Protein AF-A0A0G0A3R5-F1 (afdb_monomer)

Mean predicted aligned error: 2.16 Å

Nearest PDB structures (foldseek):
  8cns-assembly1_A  TM=1.007E+00  e=2.218E-08  Methanothermococcus thermolithotrophicus DSM 2095
  1e1d-assembly1_A  TM=1.009E+00  e=2.906E-08  Nitratidesulfovibrio vulgaris
  1upx-assembly1_A  TM=1.010E+00  e=6.529E-08  Desulfovibrio desulfuricans
  1oa1-assembly1_A  TM=1.007E+00  e=7.472E-08  Nitratidesulfovibrio vulgaris
  7e0l-assembly2_K  TM=9.691E-01  e=5.999E-06  Methanothermobacter marburgensis str. Marburg

Foldseek 3Di:
DEDEDDDDPVLLVVLVVLVPDDLPAAAEYAAPNCVSHVPPCSDADPPHDSYDYLYHRVSVVD

Sequence (62 aa):
MSGCDARQKSLEYYTEFARQLPKDTIILTSGCAKYRYNKLKLGDIGGIPRVIDAGQCNDSYS

pLDDT: mean 96.89, std 3.34, range [72.88, 98.38]

Structure (mmCIF, N/CA/C/O backbone):
data_AF-A0A0G0A3R5-F1
#
_entry.id   AF-A0A0G0A3R5-F1
#
loop_
_atom_site.group_PDB
_atom_site.id
_atom_site.type_symbol
_atom_site.label_atom_id
_atom_site.label_alt_id
_atom_site.label_comp_id
_atom_site.label_asym_id
_atom_site.label_entity_id
_atom_site.label_seq_id
_atom_site.pdbx_PDB_ins_code
_atom_site.Cartn_x
_atom_site.Cartn_y
_atom_site.Cartn_z
_atom_site.occupancy
_atom_site.B_iso_or_equiv
_atom_site.auth_seq_id
_atom_site.auth_comp_id
_atom_site.auth_asym_id
_atom_site.auth_atom_id
_atom_site.pdbx_PDB_model_num
ATOM 1 N N . MET A 1 1 ? -1.845 3.270 -4.701 1.00 92.69 1 MET A N 1
ATOM 2 C CA . MET A 1 1 ? -0.417 3.392 -4.335 1.00 92.69 1 MET A CA 1
ATOM 3 C C . MET A 1 1 ? 0.340 2.287 -5.061 1.00 92.69 1 MET A C 1
ATOM 5 O O . MET A 1 1 ? 0.612 1.255 -4.480 1.00 92.69 1 MET A O 1
ATOM 9 N N . SER A 1 2 ? 0.612 2.433 -6.351 1.00 96.75 2 SER A N 1
ATOM 10 C CA . SER A 1 2 ? 1.358 1.426 -7.125 1.00 96.75 2 SER A CA 1
ATOM 11 C C . SER A 1 2 ? 2.766 1.921 -7.433 1.00 96.75 2 SER A C 1
ATOM 13 O O . SER A 1 2 ? 3.039 3.112 -7.290 1.00 96.75 2 SER A O 1
ATOM 15 N N . GLY A 1 3 ? 3.649 1.022 -7.864 1.00 96.88 3 GLY A N 1
ATOM 16 C CA . GLY A 1 3 ? 4.967 1.377 -8.384 1.00 96.88 3 GLY A CA 1
ATOM 17 C C . GLY A 1 3 ? 6.117 0.637 -7.711 1.00 96.88 3 GLY A C 1
ATOM 18 O O . GLY A 1 3 ? 5.976 -0.496 -7.243 1.00 96.88 3 GLY A O 1
ATOM 19 N N . CYS A 1 4 ? 7.278 1.289 -7.684 1.00 98.06 4 CYS A N 1
ATOM 20 C CA . CYS A 1 4 ? 8.524 0.720 -7.183 1.00 98.06 4 CYS A CA 1
ATOM 21 C C . CYS A 1 4 ? 8.946 1.360 -5.855 1.00 98.06 4 CYS A C 1
ATOM 23 O O . CYS A 1 4 ? 8.855 2.574 -5.687 1.00 98.06 4 CYS A O 1
ATOM 25 N N . ASP A 1 5 ? 9.439 0.540 -4.931 1.00 97.62 5 ASP A N 1
ATOM 26 C CA . ASP A 1 5 ? 10.057 0.991 -3.684 1.00 97.62 5 ASP A CA 1
ATOM 27 C C . ASP A 1 5 ? 11.557 1.281 -3.879 1.00 97.62 5 ASP A C 1
ATOM 29 O O . ASP A 1 5 ? 12.194 0.762 -4.798 1.00 97.62 5 ASP A O 1
ATOM 33 N N . ALA A 1 6 ? 12.141 2.081 -2.988 1.00 97.06 6 ALA A N 1
ATOM 34 C CA . ALA A 1 6 ? 13.577 2.347 -2.934 1.00 97.06 6 ALA A CA 1
ATOM 35 C C . ALA A 1 6 ? 14.062 2.531 -1.486 1.00 97.06 6 ALA A C 1
ATOM 37 O O . ALA A 1 6 ? 13.287 2.535 -0.538 1.00 97.06 6 ALA A O 1
ATOM 38 N N . ARG A 1 7 ? 15.374 2.693 -1.286 1.00 97.19 7 ARG A N 1
ATOM 39 C CA . ARG A 1 7 ? 15.983 2.746 0.061 1.00 97.19 7 ARG A CA 1
ATOM 40 C C . ARG A 1 7 ? 15.888 4.108 0.759 1.00 97.19 7 ARG A C 1
ATOM 42 O O . ARG A 1 7 ? 16.276 4.214 1.917 1.00 97.19 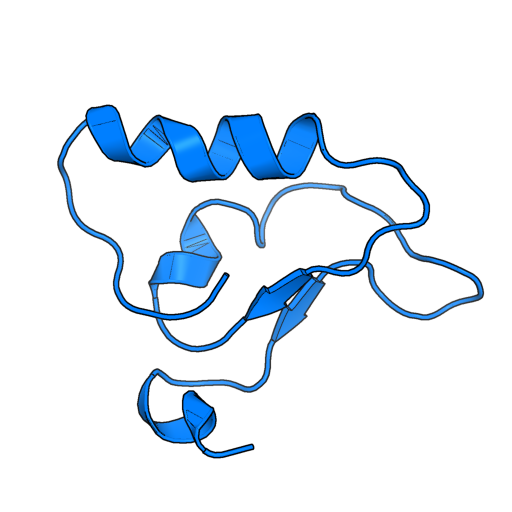7 ARG A O 1
ATOM 49 N N . GLN A 1 8 ? 15.431 5.154 0.071 1.00 98.06 8 GLN A N 1
ATOM 50 C CA . GLN A 1 8 ? 15.404 6.509 0.628 1.00 98.06 8 GLN A CA 1
ATOM 51 C C . GLN A 1 8 ? 14.447 6.594 1.824 1.00 98.06 8 GLN A C 1
ATOM 53 O O . GLN A 1 8 ? 13.303 6.149 1.742 1.00 98.06 8 GLN A O 1
ATOM 58 N N . LYS A 1 9 ? 14.902 7.208 2.925 1.00 97.12 9 LYS A N 1
ATOM 59 C CA . LYS A 1 9 ? 14.105 7.363 4.153 1.00 97.12 9 LYS A CA 1
ATOM 60 C C . LYS A 1 9 ? 12.820 8.166 3.927 1.00 97.12 9 LYS A C 1
ATOM 62 O O . LYS A 1 9 ? 11.807 7.881 4.550 1.00 97.12 9 LYS A O 1
ATOM 67 N N . SER A 1 10 ? 12.830 9.110 2.985 1.00 97.19 10 SER A N 1
ATOM 68 C CA . SER A 1 10 ? 11.643 9.877 2.581 1.00 97.19 10 SER A CA 1
ATOM 69 C C . SER A 1 10 ? 10.452 8.993 2.187 1.00 97.19 10 SER A C 1
ATOM 71 O O . SER A 1 10 ? 9.312 9.412 2.347 1.00 97.19 10 SER A O 1
ATOM 73 N N . LEU A 1 11 ? 10.689 7.756 1.735 1.00 96.31 11 LEU A N 1
ATOM 74 C CA . LEU A 1 11 ? 9.639 6.811 1.347 1.00 96.31 11 LEU A CA 1
ATOM 75 C C . LEU A 1 11 ? 8.927 6.149 2.542 1.00 96.31 11 LEU A C 1
ATOM 77 O O . LEU A 1 11 ? 7.901 5.500 2.340 1.00 96.31 11 LEU A O 1
ATOM 81 N N . GLU A 1 12 ? 9.394 6.357 3.784 1.00 97.19 12 GLU A N 1
ATOM 82 C CA . GLU A 1 12 ? 8.605 6.072 5.001 1.00 97.19 12 GLU A CA 1
ATOM 83 C C . GLU A 1 12 ? 7.257 6.808 4.982 1.00 97.19 12 GLU A C 1
ATOM 85 O O . GLU A 1 12 ? 6.278 6.315 5.543 1.00 97.19 12 GLU A O 1
ATOM 90 N N . TYR A 1 13 ? 7.178 7.923 4.244 1.00 98.19 13 TYR A N 1
ATOM 91 C CA . TYR A 1 13 ? 5.940 8.634 3.944 1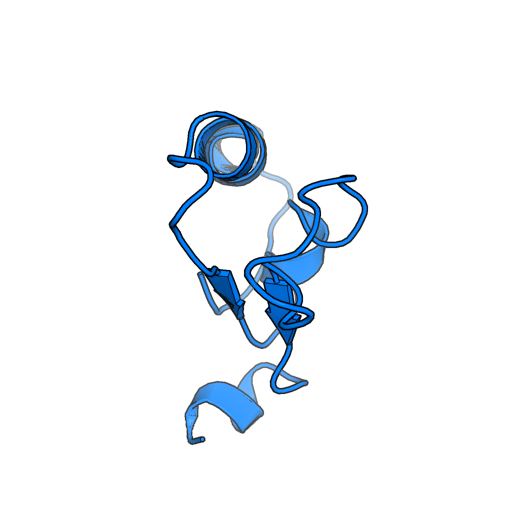.00 98.19 13 TYR A CA 1
ATOM 92 C C . TYR A 1 13 ? 4.795 7.697 3.535 1.00 98.19 13 TYR A C 1
ATOM 94 O O . TYR A 1 13 ? 3.692 7.839 4.048 1.00 98.19 13 TYR A O 1
ATOM 102 N N . TYR A 1 14 ? 5.038 6.704 2.671 1.00 98.38 14 TYR A N 1
ATOM 103 C CA . TYR A 1 14 ? 3.978 5.806 2.196 1.00 98.38 14 TYR A CA 1
ATOM 104 C C . TYR A 1 14 ? 3.448 4.876 3.292 1.00 98.38 14 TYR A C 1
ATOM 106 O O . TYR A 1 14 ? 2.268 4.527 3.286 1.00 98.38 14 TYR A O 1
ATOM 114 N N . THR A 1 15 ? 4.294 4.489 4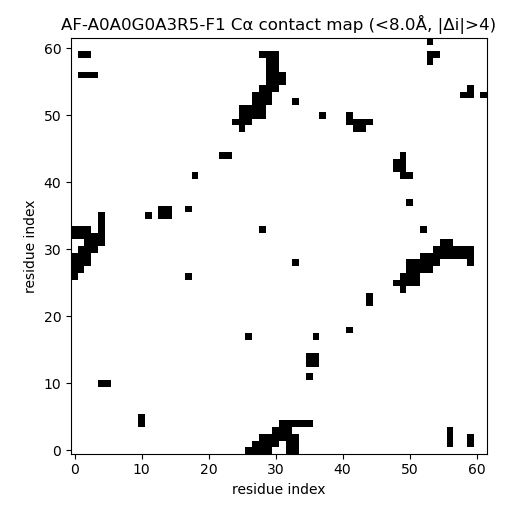.248 1.00 98.38 15 THR A N 1
ATOM 115 C CA . THR A 1 15 ? 3.872 3.703 5.412 1.00 98.38 15 THR A CA 1
ATOM 116 C C . THR A 1 15 ? 2.990 4.544 6.333 1.00 98.38 15 THR A C 1
ATOM 118 O O . THR A 1 15 ? 1.919 4.086 6.731 1.00 98.38 15 THR A O 1
ATOM 121 N N . GLU A 1 16 ? 3.398 5.777 6.642 1.00 98.19 16 GLU A N 1
ATOM 122 C CA . GLU A 1 16 ? 2.621 6.663 7.519 1.00 98.19 16 GLU A CA 1
ATOM 123 C C . GLU A 1 16 ? 1.325 7.133 6.862 1.00 98.19 16 GLU A C 1
ATOM 125 O O . GLU A 1 16 ? 0.272 7.130 7.499 1.00 98.19 16 GLU A O 1
ATOM 130 N N . PHE A 1 17 ? 1.368 7.435 5.566 1.00 98.19 17 PHE A N 1
ATOM 131 C CA . PHE A 1 17 ? 0.188 7.771 4.784 1.00 98.19 17 PHE A CA 1
ATOM 132 C C . PHE A 1 17 ? -0.847 6.639 4.836 1.00 98.19 17 PHE A C 1
ATOM 134 O O . PHE A 1 17 ? -2.001 6.880 5.180 1.00 98.19 17 PHE A O 1
ATOM 141 N N . ALA A 1 18 ? -0.431 5.386 4.609 1.00 98.12 18 ALA A N 1
ATOM 142 C CA . ALA A 1 18 ? -1.331 4.233 4.675 1.00 98.12 18 ALA A CA 1
ATOM 143 C C . ALA A 1 18 ? -1.973 4.030 6.063 1.00 98.12 18 ALA A C 1
ATOM 145 O O . ALA A 1 18 ? -3.114 3.577 6.144 1.00 98.12 18 ALA A O 1
ATOM 146 N N . ARG A 1 19 ? -1.276 4.375 7.156 1.00 97.38 19 ARG A N 1
ATOM 147 C CA . ARG A 1 19 ? -1.834 4.312 8.522 1.00 97.38 19 ARG A CA 1
ATOM 148 C C . ARG A 1 19 ? -2.855 5.409 8.804 1.00 97.38 19 ARG A C 1
ATOM 150 O O . ARG A 1 19 ? -3.778 5.178 9.580 1.00 97.38 19 ARG A O 1
ATOM 157 N N . GLN A 1 20 ? -2.667 6.585 8.212 1.00 98.00 20 GLN A N 1
ATOM 158 C CA . GLN A 1 20 ? -3.512 7.759 8.438 1.00 98.00 20 GLN A CA 1
ATOM 159 C C . GLN A 1 20 ? -4.745 7.794 7.530 1.00 98.00 20 GLN A C 1
ATOM 161 O O . GLN A 1 20 ? -5.665 8.567 7.792 1.00 98.00 20 GLN A O 1
ATOM 166 N N . LEU A 1 21 ? -4.792 6.956 6.487 1.00 98.12 21 LEU A N 1
ATOM 167 C CA . LEU A 1 21 ? -5.947 6.881 5.599 1.00 98.12 21 LEU A CA 1
ATOM 168 C C . LEU A 1 21 ? -7.236 6.543 6.372 1.00 98.12 21 LEU A C 1
ATOM 170 O O . LEU A 1 21 ? -7.244 5.577 7.152 1.00 98.12 21 LEU A O 1
ATOM 174 N N . PRO A 1 22 ? -8.340 7.264 6.098 1.00 98.06 22 PRO A N 1
ATOM 175 C CA . PRO A 1 22 ? -9.662 6.947 6.622 1.00 98.06 22 PRO A CA 1
ATOM 176 C C . PRO A 1 22 ? -10.021 5.464 6.459 1.00 98.06 22 PRO A C 1
ATOM 178 O O . PRO A 1 22 ? -9.667 4.819 5.465 1.00 98.06 22 PRO A O 1
ATOM 181 N N . LYS A 1 23 ? -10.701 4.890 7.461 1.00 96.94 23 LYS A N 1
ATOM 182 C CA . LYS A 1 23 ? -10.997 3.443 7.516 1.00 96.94 23 LYS A CA 1
ATOM 183 C C . LYS A 1 23 ? -11.955 2.961 6.422 1.00 96.94 23 LYS A C 1
ATOM 185 O O . LYS A 1 23 ? -12.039 1.763 6.203 1.00 96.94 23 LYS A O 1
ATOM 190 N N . ASP A 1 24 ? -12.623 3.877 5.740 1.00 97.75 24 ASP A N 1
ATOM 191 C CA . ASP A 1 24 ? -13.492 3.675 4.580 1.00 97.75 24 ASP A CA 1
ATOM 192 C C . ASP A 1 24 ? -12.747 3.798 3.232 1.00 97.75 24 ASP A C 1
ATOM 194 O O . ASP A 1 24 ? -13.360 3.737 2.171 1.00 97.75 24 ASP A O 1
ATOM 198 N N . THR A 1 25 ? -11.416 3.931 3.248 1.00 98.25 25 THR A N 1
ATOM 199 C CA . THR A 1 25 ? -10.577 3.964 2.039 1.00 98.25 25 THR A CA 1
ATOM 200 C C . THR A 1 25 ? -9.949 2.602 1.735 1.00 98.25 25 THR A C 1
ATOM 202 O O . THR A 1 25 ? -9.469 1.915 2.643 1.00 98.25 25 THR A O 1
ATOM 205 N N . ILE A 1 26 ? -9.867 2.260 0.444 1.00 97.88 26 ILE A N 1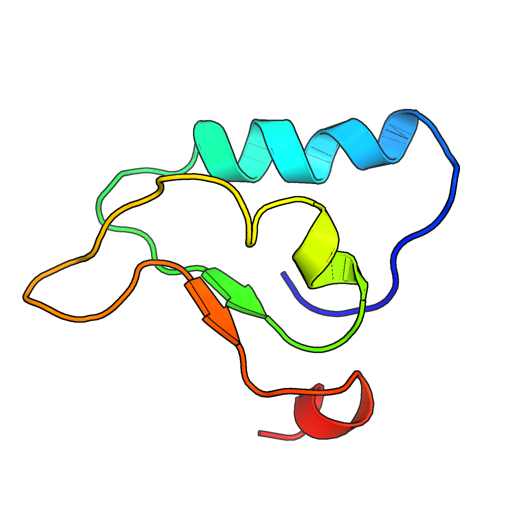
ATOM 206 C CA . ILE A 1 26 ? -9.152 1.092 -0.091 1.00 97.88 26 ILE A CA 1
ATOM 207 C C . ILE A 1 26 ? -7.884 1.547 -0.829 1.00 97.88 26 ILE A C 1
ATOM 209 O O . ILE A 1 26 ? -7.908 2.482 -1.627 1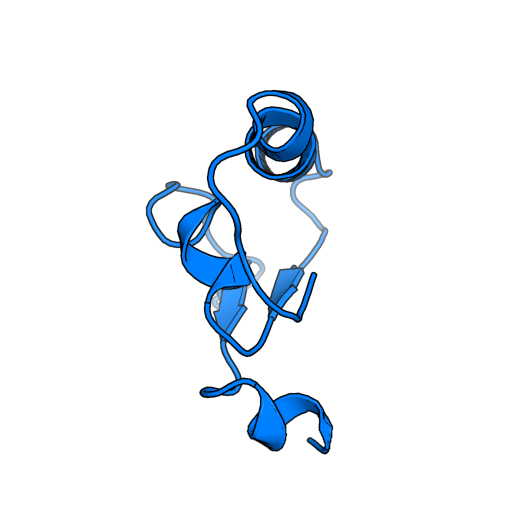.00 97.88 26 ILE A O 1
ATOM 213 N N . ILE A 1 27 ? -6.771 0.857 -0.587 1.00 98.38 27 ILE A N 1
ATOM 214 C CA . ILE A 1 27 ? -5.503 1.022 -1.297 1.00 98.38 27 ILE A CA 1
ATOM 215 C C . ILE A 1 27 ? -5.443 0.002 -2.435 1.00 9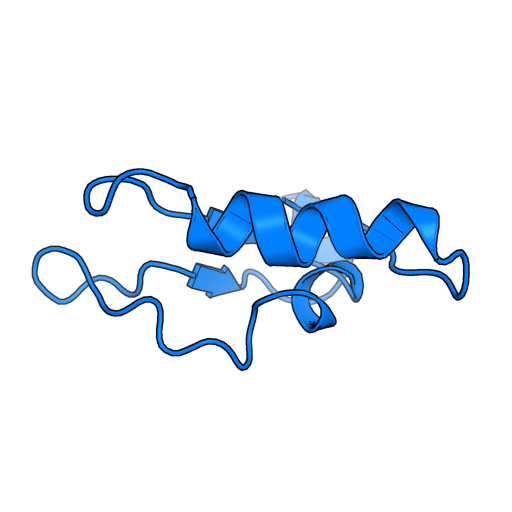8.38 27 ILE A C 1
ATOM 217 O O . ILE A 1 27 ? -5.306 -1.194 -2.190 1.00 98.38 27 ILE A O 1
ATOM 221 N N . LEU A 1 28 ? -5.465 0.478 -3.679 1.00 98.25 28 LEU A N 1
ATOM 222 C CA . LEU A 1 28 ? -5.099 -0.328 -4.849 1.00 98.25 28 LEU A CA 1
ATOM 223 C C . LEU A 1 28 ? -3.584 -0.253 -5.064 1.00 98.25 28 LEU A C 1
ATOM 225 O O . LEU A 1 28 ? -3.003 0.839 -4.995 1.00 98.25 28 LEU A O 1
ATOM 229 N N . THR A 1 29 ? -2.926 -1.389 -5.281 1.00 98.31 29 THR A N 1
ATOM 230 C CA . THR A 1 29 ? -1.470 -1.450 -5.443 1.00 98.31 29 THR A CA 1
ATOM 231 C C . THR A 1 29 ? -1.022 -2.505 -6.448 1.00 98.31 29 THR A C 1
ATOM 233 O O . THR A 1 29 ? -1.723 -3.472 -6.714 1.00 98.31 29 THR A O 1
ATOM 236 N N . SER A 1 30 ? 0.176 -2.309 -6.982 1.00 98.12 30 SER A N 1
ATOM 237 C CA . SER A 1 30 ? 0.910 -3.217 -7.856 1.00 98.12 30 SER A CA 1
ATOM 238 C C . SER A 1 30 ? 2.402 -2.856 -7.771 1.00 98.12 30 SER A C 1
ATOM 240 O O . SER A 1 30 ? 2.764 -1.706 -7.493 1.00 98.12 30 SER A O 1
ATOM 242 N N . GLY A 1 31 ? 3.290 -3.830 -7.974 1.00 98.25 31 GLY A N 1
ATOM 243 C CA . GLY A 1 31 ? 4.744 -3.637 -7.876 1.00 98.25 31 GLY A CA 1
ATOM 244 C C . GLY A 1 31 ? 5.288 -3.567 -6.441 1.00 98.25 31 GLY A C 1
ATOM 245 O O . GLY A 1 31 ? 4.561 -3.712 -5.460 1.00 98.25 31 GLY A O 1
ATOM 246 N N . CYS A 1 32 ? 6.605 -3.400 -6.288 1.00 98.06 32 CYS A N 1
ATOM 247 C CA . CYS A 1 32 ? 7.264 -3.538 -4.983 1.00 98.06 32 CYS A CA 1
ATOM 248 C C . CYS A 1 32 ? 6.979 -2.396 -3.990 1.00 98.06 32 CYS A C 1
ATOM 250 O O . CYS A 1 32 ? 7.228 -2.582 -2.801 1.00 98.06 32 CYS A O 1
ATOM 252 N N . ALA A 1 33 ? 6.370 -1.279 -4.412 1.00 97.88 33 ALA A N 1
ATOM 253 C CA . ALA A 1 33 ? 5.873 -0.244 -3.494 1.00 97.88 33 ALA A CA 1
ATOM 254 C C . ALA A 1 33 ? 4.934 -0.812 -2.411 1.00 97.88 33 ALA A C 1
ATOM 256 O O . ALA A 1 33 ? 4.916 -0.316 -1.281 1.00 97.88 33 ALA A O 1
ATOM 257 N N . LYS A 1 34 ? 4.237 -1.920 -2.716 1.00 97.81 34 LYS A N 1
ATOM 258 C CA . LYS A 1 34 ? 3.366 -2.651 -1.784 1.00 97.81 34 LYS A CA 1
ATOM 259 C C . LYS A 1 34 ? 4.022 -2.973 -0.443 1.00 97.81 34 LYS A C 1
ATOM 261 O O . LYS A 1 34 ? 3.340 -2.983 0.580 1.00 97.81 34 LYS A O 1
ATOM 266 N N . TYR A 1 35 ? 5.337 -3.208 -0.412 1.00 98.00 35 TYR A N 1
ATOM 267 C CA . TYR A 1 35 ? 6.038 -3.619 0.807 1.00 98.00 35 TYR A CA 1
ATOM 268 C C . TYR A 1 35 ? 6.062 -2.546 1.899 1.00 98.00 35 TYR A C 1
ATOM 270 O O . TYR A 1 35 ? 6.324 -2.866 3.059 1.00 98.00 35 TYR A O 1
ATOM 278 N N . ARG A 1 36 ? 5.720 -1.296 1.569 1.00 98.00 36 ARG A N 1
ATOM 279 C CA . ARG A 1 36 ? 5.589 -0.212 2.547 1.00 98.00 36 ARG A CA 1
ATOM 280 C C . ARG A 1 36 ? 4.362 -0.334 3.445 1.00 98.00 36 ARG A C 1
ATOM 282 O O . ARG A 1 36 ? 4.369 0.244 4.531 1.00 98.00 36 ARG A O 1
ATOM 289 N N . TYR A 1 37 ? 3.329 -1.068 3.033 1.00 97.88 37 TYR A N 1
ATOM 290 C CA . TYR A 1 37 ? 2.057 -1.129 3.768 1.00 97.88 37 TYR A CA 1
ATOM 291 C C . TYR A 1 37 ? 1.341 -2.487 3.722 1.00 97.88 37 TYR A C 1
ATOM 293 O O . TYR A 1 37 ? 0.440 -2.701 4.526 1.00 97.88 37 TYR A O 1
ATOM 301 N N . ASN A 1 38 ? 1.738 -3.442 2.872 1.00 96.31 38 ASN A N 1
ATOM 302 C CA . ASN A 1 38 ? 1.056 -4.742 2.748 1.00 96.31 38 ASN A CA 1
ATOM 303 C C . ASN A 1 38 ? 1.172 -5.654 3.984 1.00 96.31 38 ASN A C 1
ATOM 305 O O . ASN A 1 38 ? 0.423 -6.617 4.108 1.00 96.31 38 ASN A O 1
ATOM 309 N N . LYS A 1 39 ? 2.095 -5.359 4.906 1.00 96.56 39 LYS A N 1
ATOM 310 C CA . LYS A 1 39 ? 2.239 -6.060 6.196 1.00 96.56 39 LYS A CA 1
ATOM 311 C C . LYS A 1 39 ? 1.536 -5.347 7.356 1.00 96.56 39 LYS A C 1
ATOM 313 O O . LYS A 1 39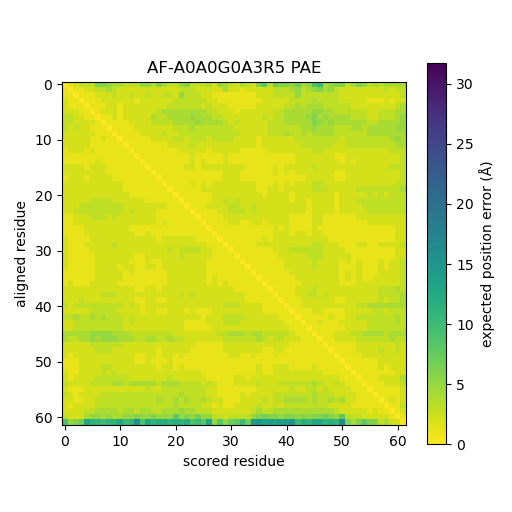 ? 1.625 -5.801 8.496 1.00 96.56 39 LYS A O 1
ATOM 318 N N . LEU A 1 40 ? 0.868 -4.223 7.100 1.00 96.62 40 LEU A N 1
ATOM 319 C CA . LEU A 1 40 ? 0.094 -3.511 8.112 1.00 96.62 40 LEU A CA 1
ATOM 320 C C . LEU A 1 40 ? -1.284 -4.164 8.282 1.00 96.62 40 LEU A C 1
ATOM 322 O O . LEU A 1 40 ? -1.905 -4.606 7.318 1.00 96.62 40 LEU A O 1
ATOM 326 N N . LYS A 1 41 ? -1.801 -4.177 9.513 1.00 96.69 41 LYS A N 1
ATOM 327 C CA . LYS A 1 41 ? -3.155 -4.663 9.820 1.00 96.69 41 LYS A CA 1
ATOM 328 C C . LYS A 1 41 ? -4.198 -3.579 9.521 1.00 96.69 41 LYS A C 1
ATOM 330 O O . LYS A 1 41 ? -4.768 -3.002 10.441 1.00 96.69 41 LYS A O 1
ATOM 335 N N . LEU A 1 42 ? -4.405 -3.267 8.240 1.00 96.94 42 LEU A N 1
ATOM 336 C CA . LEU A 1 42 ? -5.318 -2.193 7.816 1.00 96.94 42 LEU A CA 1
ATOM 337 C C . LEU A 1 42 ? -6.802 -2.590 7.857 1.00 96.94 42 LEU A C 1
ATOM 339 O O . LEU A 1 42 ? -7.640 -1.694 7.919 1.00 96.94 42 LEU A O 1
ATOM 343 N N . GLY A 1 43 ? -7.111 -3.889 7.899 1.00 97.25 43 GLY A N 1
ATOM 344 C CA . GLY A 1 43 ? -8.475 -4.424 7.977 1.00 97.25 43 GLY A CA 1
ATOM 345 C C . GLY A 1 43 ? -9.169 -4.535 6.617 1.00 97.25 43 GLY A C 1
ATOM 346 O O . GLY A 1 43 ? -8.521 -4.510 5.568 1.00 97.25 43 GLY A O 1
ATOM 347 N N . ASP A 1 44 ? -10.490 -4.653 6.655 1.00 97.75 44 ASP A N 1
ATOM 348 C CA . ASP A 1 44 ? -11.382 -4.754 5.501 1.00 97.75 44 ASP A CA 1
ATOM 349 C C . ASP A 1 44 ? -12.576 -3.791 5.637 1.00 97.75 44 ASP A C 1
ATOM 351 O O . ASP A 1 44 ? -12.821 -3.226 6.706 1.00 97.75 44 ASP A O 1
ATOM 355 N N . ILE A 1 45 ? -13.288 -3.576 4.532 1.00 98.00 45 ILE A N 1
ATOM 356 C CA . ILE A 1 45 ? -14.544 -2.826 4.467 1.00 98.00 45 ILE A CA 1
ATOM 357 C C . ILE A 1 45 ? -15.583 -3.763 3.861 1.00 98.00 45 ILE A C 1
ATOM 359 O O . ILE A 1 45 ? -15.520 -4.085 2.676 1.00 98.00 45 ILE A O 1
ATOM 363 N N . GLY A 1 46 ? -16.524 -4.234 4.679 1.00 96.56 46 GLY A N 1
ATOM 364 C CA . GLY A 1 46 ? -17.571 -5.152 4.222 1.00 96.56 46 GLY A CA 1
ATOM 365 C C . GLY A 1 46 ? -17.024 -6.470 3.659 1.00 96.56 46 GLY A C 1
ATOM 366 O O . GLY A 1 46 ? -17.566 -6.979 2.683 1.00 96.56 46 GLY A O 1
ATOM 367 N N . GLY A 1 47 ? -15.929 -6.997 4.220 1.00 96.62 47 GLY A N 1
ATOM 368 C CA . GLY A 1 47 ? -15.261 -8.205 3.731 1.00 96.62 47 GLY A CA 1
ATOM 369 C C . GLY A 1 47 ? -14.273 -7.970 2.583 1.00 96.62 47 GLY A C 1
ATOM 370 O O . GLY A 1 47 ? -13.566 -8.902 2.204 1.00 96.62 47 GLY A O 1
ATOM 371 N N . ILE A 1 48 ? -14.174 -6.747 2.048 1.00 97.75 48 ILE A N 1
ATOM 372 C CA . ILE A 1 48 ? -13.196 -6.386 1.013 1.00 97.75 48 ILE A CA 1
ATOM 373 C C . ILE A 1 48 ? -11.913 -5.878 1.686 1.00 97.75 48 ILE A C 1
ATOM 375 O O . ILE A 1 48 ? -11.963 -4.856 2.377 1.00 97.75 48 ILE A O 1
ATOM 379 N N . PRO A 1 49 ? -10.749 -6.528 1.492 1.00 98.06 49 PRO A N 1
ATOM 380 C CA . PRO A 1 49 ? -9.493 -6.079 2.087 1.00 98.06 49 PRO A CA 1
ATOM 381 C C . PRO A 1 49 ? -9.162 -4.627 1.726 1.00 98.06 49 PRO A C 1
ATOM 383 O O . PRO A 1 49 ? -9.243 -4.229 0.564 1.00 98.06 49 PRO A O 1
ATOM 386 N N . ARG A 1 50 ? -8.700 -3.834 2.701 1.00 98.31 50 ARG A N 1
ATOM 387 C CA . ARG A 1 50 ? -8.300 -2.433 2.463 1.00 98.31 50 ARG A CA 1
ATOM 388 C C . ARG A 1 50 ? -7.009 -2.280 1.661 1.00 98.31 50 ARG A C 1
ATOM 390 O O . ARG A 1 50 ? -6.646 -1.159 1.320 1.00 98.31 50 ARG A O 1
ATOM 397 N N . VAL A 1 51 ? -6.318 -3.374 1.354 1.00 98.19 51 VAL A N 1
ATOM 398 C CA . VAL A 1 51 ? -5.213 -3.410 0.392 1.00 98.19 51 VAL A CA 1
ATOM 399 C C . VAL A 1 51 ? -5.544 -4.458 -0.656 1.00 98.19 51 VAL A C 1
ATOM 401 O O . VAL A 1 51 ? -5.582 -5.646 -0.344 1.00 98.19 51 VAL A O 1
ATOM 404 N N . ILE A 1 52 ? -5.764 -4.011 -1.887 1.00 98.06 52 ILE A N 1
ATOM 405 C CA . ILE A 1 52 ? -5.975 -4.876 -3.045 1.00 98.06 52 ILE A CA 1
ATOM 406 C C . ILE A 1 52 ? -4.710 -4.813 -3.889 1.00 98.06 52 ILE A C 1
ATOM 408 O O . ILE A 1 52 ? -4.351 -3.766 -4.430 1.00 98.06 52 ILE A O 1
ATOM 412 N N . ASP A 1 53 ? -4.014 -5.941 -3.943 1.00 97.75 53 ASP A N 1
ATOM 413 C CA . ASP A 1 53 ? -2.761 -6.099 -4.665 1.00 97.75 53 ASP A CA 1
ATOM 414 C C . ASP A 1 53 ? -3.013 -6.786 -6.008 1.00 97.75 53 ASP A C 1
ATOM 416 O O . ASP A 1 53 ? -3.329 -7.973 -6.050 1.00 97.75 53 ASP A O 1
ATOM 420 N N . ALA A 1 54 ? -2.865 -6.029 -7.094 1.00 97.62 54 ALA A N 1
ATOM 421 C CA . ALA A 1 54 ? -3.046 -6.509 -8.458 1.00 97.62 54 ALA A CA 1
ATOM 422 C C . ALA A 1 54 ? -1.840 -7.307 -8.988 1.00 97.62 54 ALA A C 1
ATOM 424 O O . ALA A 1 54 ? -1.971 -7.969 -10.009 1.00 97.62 54 ALA A O 1
ATOM 425 N N . GLY A 1 55 ? -0.68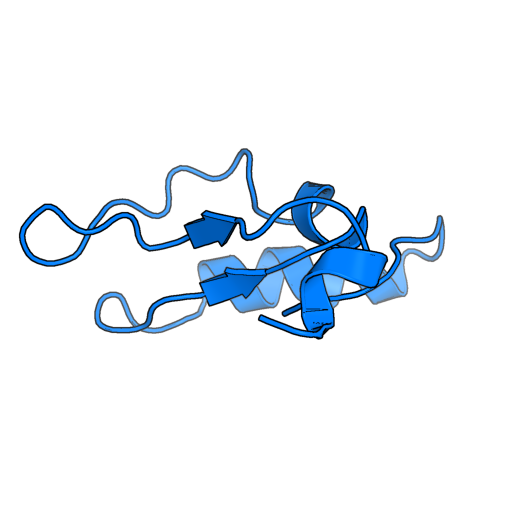3 -7.287 -8.304 1.00 96.25 55 GLY A N 1
ATOM 426 C CA . GLY A 1 55 ? 0.479 -8.097 -8.682 1.00 96.25 55 GLY A CA 1
ATOM 427 C C . GLY A 1 55 ? 1.779 -7.311 -8.876 1.00 96.25 55 GLY A C 1
ATOM 428 O O . GLY A 1 55 ? 2.165 -6.471 -8.058 1.00 96.25 55 GLY A O 1
ATOM 429 N N . GLN A 1 56 ? 2.544 -7.659 -9.900 1.00 98.06 56 GLN A N 1
ATOM 430 C CA . GLN A 1 56 ? 3.809 -7.034 -10.281 1.00 98.06 56 GLN A CA 1
ATOM 431 C C . GLN A 1 56 ? 3.603 -5.615 -10.836 1.00 98.06 56 GLN A C 1
ATOM 433 O O . GLN A 1 56 ? 2.485 -5.139 -10.986 1.00 98.06 56 GLN A O 1
ATOM 438 N N . CYS A 1 57 ? 4.684 -4.878 -11.108 1.00 95.81 57 CYS A N 1
ATOM 439 C CA . CYS A 1 57 ? 4.574 -3.488 -11.571 1.00 95.81 57 CYS A CA 1
ATOM 440 C C . CYS A 1 57 ? 3.879 -3.365 -12.940 1.00 95.81 57 CYS A C 1
ATOM 442 O O . CYS A 1 57 ? 3.180 -2.383 -13.177 1.00 95.81 57 CYS A O 1
ATOM 444 N N . ASN A 1 58 ? 4.014 -4.363 -13.810 1.00 95.31 58 ASN A N 1
ATOM 445 C CA . ASN A 1 58 ? 3.305 -4.475 -15.088 1.00 95.31 58 ASN A CA 1
ATOM 446 C C . ASN A 1 58 ? 1.795 -4.714 -14.929 1.00 95.31 58 ASN A C 1
ATOM 448 O O . ASN A 1 58 ? 1.039 -4.332 -15.816 1.00 95.31 58 ASN A O 1
ATOM 452 N N . ASP A 1 59 ? 1.339 -5.230 -13.785 1.00 96.25 59 ASP A N 1
ATOM 453 C CA . ASP A 1 59 ? -0.092 -5.406 -13.510 1.00 96.25 59 ASP A CA 1
ATOM 454 C C . ASP A 1 59 ? -0.802 -4.081 -13.189 1.00 96.25 59 ASP A C 1
ATOM 456 O O . ASP A 1 59 ? -2.011 -4.062 -12.996 1.00 96.25 59 ASP A O 1
ATOM 460 N N . SER A 1 60 ? -0.077 -2.952 -13.217 1.00 92.06 60 SER A N 1
ATOM 461 C CA . SER A 1 60 ? -0.663 -1.599 -13.201 1.00 92.06 60 SER A CA 1
ATOM 462 C C . SER A 1 60 ? -1.547 -1.290 -14.416 1.00 92.06 60 SER A C 1
ATOM 464 O O . SER A 1 60 ? -2.156 -0.228 -14.454 1.00 92.06 60 SER A O 1
ATOM 466 N N . TYR A 1 61 ? -1.556 -2.161 -15.428 1.00 92.69 61 TYR A N 1
ATOM 467 C CA . TYR A 1 61 ? -2.488 -2.091 -16.553 1.00 92.69 61 TYR A CA 1
ATOM 468 C C . TYR A 1 61 ? -3.936 -2.416 -16.152 1.00 92.69 61 TYR A C 1
ATOM 470 O O . TYR A 1 61 ? -4.861 -1.927 -16.798 1.00 92.69 61 TYR A O 1
ATOM 478 N N . SER A 1 62 ? -4.105 -3.250 -15.121 1.00 72.88 62 SER A N 1
ATOM 479 C CA . SER A 1 62 ? -5.410 -3.683 -14.603 1.00 72.88 62 SER A CA 1
ATOM 480 C C . SER A 1 62 ? -6.140 -2.541 -13.905 1.00 72.88 62 SER A C 1
ATOM 482 O O . SER A 1 62 ? -7.375 -2.466 -14.073 1.00 72.88 62 SER A O 1
#

Radius of gyration: 11.47 Å; Cα contacts (8 Å, |Δi|>4): 91; chains: 1; bounding box: 34×18×26 Å

Secondary structure (DSSP, 8-state):
--S---S-GGGHHHHHHHHHS-TT-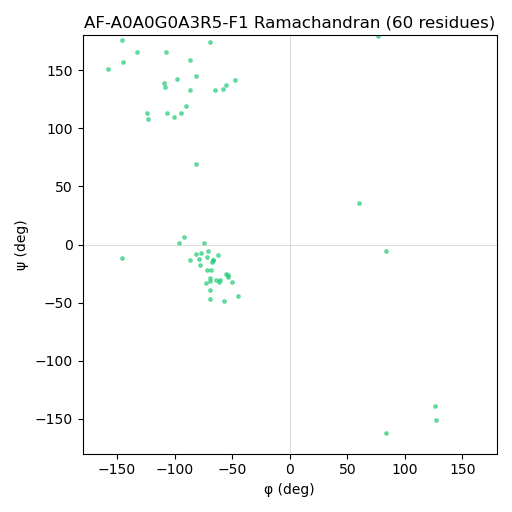-EEE-SGGGGGTTTS---EETTEESEEE--SGGGGG-

Solvent-accessible surface area (backbone atoms only — not comparable to full-atom values): 3756 Å² total; per-residue (Å²): 92,61,37,78,61,75,89,56,73,77,57,53,52,56,34,54,50,64,70,69,51,61,81,91,55,70,41,52,26,12,19,60,33,37,74,54,48,73,85,55,94,77,56,55,56,95,84,43,57,27,65,43,74,64,50,52,54,79,37,67,78,113